Protein AF-A0A1I2E9S6-F1 (afdb_monomer_lite)

Radius of gyration: 13.88 Å; chains: 1; bounding box: 34×31×45 Å

Foldseek 3Di:
DDPPPPPPDDPPQQPWKKFFQAKDKWFADPVDPPDTPMDIDGGGAIKTFRDDDDDPDDQWGWIAHPVRDITIDRPVRIDTPDD

Secondary structure (DSSP, 8-state):
-------PPP-TT--EEEEESS-EEEES-TT-TTS--EEEE-TT-EEEESSSS--S--S-EEEE-TT--EEEE-GGGEEE---

Structure (mmCIF, N/CA/C/O backbone):
data_AF-A0A1I2E9S6-F1
#
_entry.id   AF-A0A1I2E9S6-F1
#
loop_
_atom_site.group_PDB
_atom_site.id
_atom_site.type_symbol
_atom_site.label_atom_id
_atom_site.label_alt_id
_atom_site.label_comp_id
_atom_site.label_asym_id
_atom_site.label_entity_id
_atom_site.label_seq_id
_atom_site.pdbx_PDB_ins_code
_atom_site.Cartn_x
_atom_site.Cartn_y
_atom_site.Cartn_z
_atom_site.occupancy
_atom_site.B_iso_or_equiv
_atom_site.auth_seq_id
_atom_site.auth_comp_id
_atom_site.auth_asym_id
_atom_site.auth_atom_id
_atom_site.pdbx_PDB_model_num
A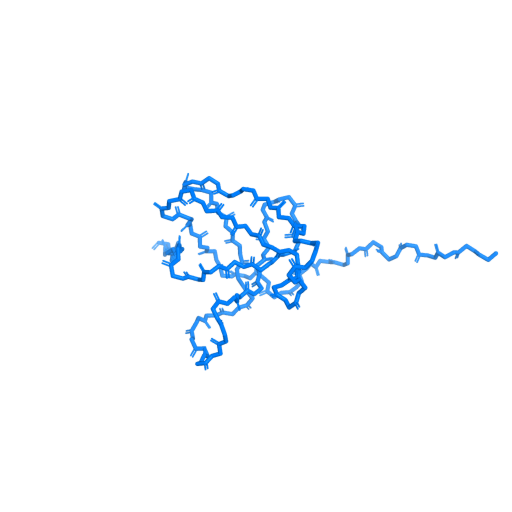TOM 1 N N . MET A 1 1 ? -2.163 15.398 -34.390 1.00 40.16 1 MET A N 1
ATOM 2 C CA . MET A 1 1 ? -2.718 14.150 -33.821 1.00 40.16 1 MET A CA 1
ATOM 3 C C . MET A 1 1 ? -2.822 14.332 -32.307 1.00 40.16 1 MET A C 1
ATOM 5 O O . MET A 1 1 ? -1.803 14.318 -31.630 1.00 40.16 1 MET A O 1
ATOM 9 N N . ARG A 1 2 ? -4.007 14.669 -31.777 1.00 40.06 2 ARG A N 1
ATOM 10 C CA . ARG A 1 2 ? -4.193 14.916 -30.336 1.00 40.06 2 ARG A CA 1
ATOM 11 C C . ARG A 1 2 ? -4.244 13.560 -29.631 1.00 40.06 2 ARG A C 1
ATOM 13 O O . ARG A 1 2 ? -5.219 12.833 -29.800 1.00 40.06 2 ARG A O 1
ATOM 20 N N . LYS A 1 3 ? -3.187 13.195 -28.898 1.00 43.12 3 LYS A N 1
ATOM 21 C CA . LYS A 1 3 ? -3.228 12.040 -27.994 1.00 43.12 3 LYS A CA 1
ATOM 22 C C . LYS A 1 3 ? -4.284 12.352 -26.936 1.00 43.12 3 LYS A C 1
ATOM 24 O O . LYS A 1 3 ? -4.113 13.284 -26.155 1.00 43.12 3 LYS A O 1
ATOM 29 N N . LYS A 1 4 ? -5.405 11.626 -26.978 1.00 39.25 4 LYS A N 1
ATOM 30 C CA . LYS A 1 4 ? -6.371 11.586 -25.881 1.00 39.25 4 LYS A CA 1
ATOM 31 C C . LYS A 1 4 ? -5.591 11.118 -24.659 1.00 39.25 4 LYS A C 1
ATOM 33 O O . LYS A 1 4 ? -5.142 9.978 -24.618 1.00 39.25 4 LYS A O 1
ATOM 38 N N . ILE A 1 5 ? -5.370 12.025 -23.719 1.00 48.03 5 ILE A N 1
ATOM 39 C CA . ILE A 1 5 ? -4.987 11.649 -22.368 1.00 48.03 5 ILE A CA 1
ATOM 40 C C . ILE A 1 5 ? -6.227 10.945 -21.836 1.00 48.03 5 ILE A C 1
ATOM 42 O O . ILE A 1 5 ? -7.270 11.576 -21.660 1.00 48.03 5 ILE A O 1
ATOM 46 N N . SER A 1 6 ? -6.148 9.622 -21.727 1.00 40.53 6 SER A N 1
ATOM 47 C CA . SER A 1 6 ? -7.142 8.833 -21.022 1.00 40.53 6 SER A CA 1
ATOM 48 C C . SER A 1 6 ? -7.226 9.412 -19.618 1.00 40.53 6 SER A C 1
ATOM 50 O O . SER A 1 6 ? -6.303 9.252 -18.823 1.00 40.53 6 SER A O 1
ATOM 52 N N . VAL A 1 7 ? -8.301 10.150 -19.346 1.00 46.78 7 VAL A N 1
ATOM 53 C CA . VAL A 1 7 ? -8.756 10.387 -17.981 1.00 46.78 7 VAL A CA 1
ATOM 54 C C . VAL A 1 7 ? -8.866 8.990 -17.391 1.00 46.78 7 VAL A C 1
ATOM 56 O O . VAL A 1 7 ? -9.634 8.180 -17.913 1.00 46.78 7 VAL A O 1
ATOM 59 N N . ALA A 1 8 ? -7.991 8.674 -16.434 1.00 47.03 8 ALA A N 1
ATOM 60 C CA . ALA A 1 8 ? -8.017 7.405 -15.731 1.00 47.03 8 ALA A CA 1
ATOM 61 C C . ALA A 1 8 ? -9.471 7.170 -15.313 1.00 47.03 8 ALA A C 1
ATOM 63 O O . ALA A 1 8 ? -10.064 8.015 -14.640 1.00 47.03 8 ALA A O 1
ATOM 64 N N . GLY A 1 9 ? 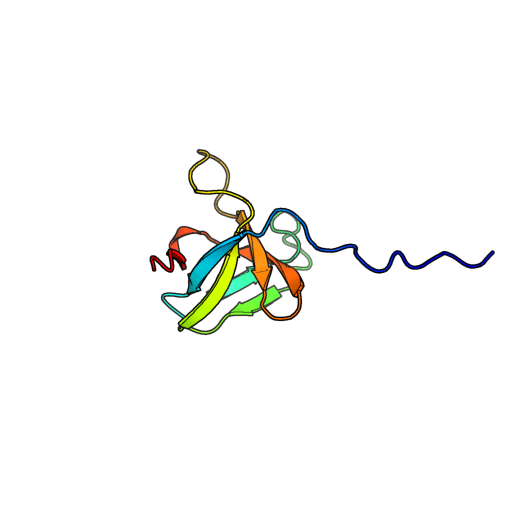-10.074 6.097 -15.831 1.00 42.56 9 GLY A N 1
ATOM 65 C CA . GLY A 1 9 ? -11.429 5.716 -15.456 1.00 42.56 9 GLY A CA 1
ATOM 66 C C . GLY A 1 9 ? -11.522 5.526 -13.940 1.00 42.56 9 GLY A C 1
ATOM 67 O O . GLY A 1 9 ? -10.488 5.534 -13.260 1.00 42.56 9 GLY A O 1
ATOM 68 N N . PRO A 1 10 ? -12.733 5.348 -13.383 1.00 48.69 10 PRO A N 1
ATOM 69 C CA . PRO A 1 10 ? -12.858 4.948 -11.989 1.00 48.69 10 PRO A CA 1
ATOM 70 C C . PRO A 1 10 ? -11.917 3.763 -11.775 1.00 48.69 10 PRO A C 1
ATOM 72 O O . PRO A 1 10 ? -11.917 2.815 -12.558 1.00 48.69 10 PRO A O 1
ATOM 75 N N . VAL A 1 11 ? -11.018 3.893 -10.802 1.00 59.81 11 VAL A N 1
ATOM 76 C CA . VAL A 1 11 ? -9.984 2.898 -10.524 1.00 59.81 11 VAL A CA 1
ATOM 77 C C . VAL A 1 11 ? -10.677 1.704 -9.860 1.00 59.81 11 VAL A C 1
ATOM 79 O O . VAL A 1 11 ? -10.663 1.545 -8.639 1.00 59.81 11 VAL A O 1
ATOM 82 N N . GLU A 1 12 ? -11.403 0.945 -10.676 1.00 68.06 12 GLU A N 1
ATOM 83 C CA . GLU A 1 12 ? -12.221 -0.194 -10.291 1.00 68.06 12 GLU A CA 1
ATOM 84 C C . GLU A 1 12 ? -11.332 -1.271 -9.663 1.00 68.06 12 GLU A C 1
ATOM 86 O O . GLU A 1 12 ? -10.230 -1.557 -10.132 1.00 68.06 12 GLU A O 1
ATOM 91 N N . GLY A 1 13 ? -11.800 -1.840 -8.553 1.00 77.44 13 GLY A N 1
ATOM 92 C CA . GLY A 1 13 ? -11.122 -2.923 -7.845 1.00 77.44 13 GLY A CA 1
ATOM 93 C C . GLY A 1 13 ? -10.500 -2.536 -6.504 1.00 77.44 13 GLY A C 1
ATOM 94 O O . GLY A 1 13 ? -10.376 -3.406 -5.665 1.00 77.44 13 GLY A O 1
ATOM 95 N N . PHE A 1 14 ? -10.179 -1.270 -6.214 1.00 86.62 14 PHE A N 1
ATOM 96 C CA . PHE A 1 14 ? -9.597 -0.889 -4.910 1.00 86.62 14 PHE A CA 1
ATOM 97 C C . PHE A 1 14 ? -10.664 -0.668 -3.834 1.00 86.62 14 PHE A C 1
ATOM 99 O O . PHE A 1 14 ? -10.944 0.468 -3.437 1.00 86.62 14 PHE A O 1
ATOM 106 N N . THR A 1 15 ? -11.285 -1.757 -3.389 1.00 86.31 15 THR A N 1
ATOM 107 C CA . THR A 1 15 ? -12.444 -1.729 -2.486 1.00 86.31 15 THR A CA 1
ATOM 108 C C . THR A 1 15 ? -12.121 -2.117 -1.049 1.00 86.31 15 THR A C 1
ATOM 110 O O . THR A 1 15 ? -12.979 -1.931 -0.195 1.00 86.31 15 THR A O 1
ATOM 113 N N . PHE A 1 16 ? -10.920 -2.628 -0.760 1.00 88.81 16 PHE A N 1
ATOM 114 C CA . PHE A 1 16 ? -10.554 -3.102 0.577 1.00 88.81 16 PHE A CA 1
ATOM 115 C C . PHE A 1 16 ? -9.768 -2.029 1.353 1.00 88.81 16 PHE A C 1
ATOM 117 O O . PHE A 1 16 ? -8.592 -1.812 1.044 1.00 88.81 16 PHE A O 1
ATOM 124 N N . PRO A 1 17 ? -10.388 -1.311 2.313 1.00 92.00 17 PRO A N 1
ATOM 125 C CA . PRO A 1 17 ? -9.720 -0.242 3.040 1.00 92.00 17 PRO A CA 1
A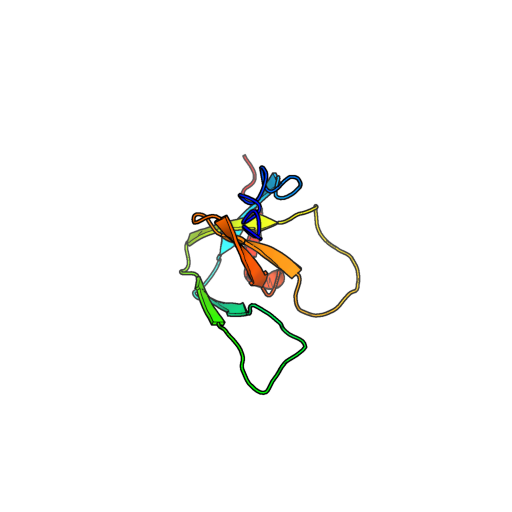TOM 126 C C . PRO A 1 17 ? -8.795 -0.798 4.127 1.00 92.00 17 PRO A C 1
ATOM 128 O O . PRO A 1 17 ? -9.204 -1.586 4.980 1.00 92.00 17 PRO A O 1
ATOM 131 N N . CYS A 1 18 ? -7.559 -0.310 4.148 1.00 92.94 18 CYS A N 1
ATOM 132 C CA . CYS A 1 18 ? -6.579 -0.621 5.180 1.00 92.94 18 CYS A CA 1
ATOM 133 C C . CYS A 1 18 ? -5.978 0.656 5.757 1.00 92.94 18 CYS A C 1
ATOM 135 O O . CYS A 1 18 ? -5.823 1.658 5.059 1.00 92.94 18 CYS A O 1
ATOM 137 N N . ARG A 1 19 ? -5.582 0.601 7.025 1.00 95.88 19 ARG A N 1
ATOM 138 C CA . ARG A 1 19 ? -4.909 1.692 7.728 1.00 95.88 19 ARG A CA 1
ATOM 139 C C . ARG A 1 19 ? -3.440 1.359 7.950 1.00 95.88 19 ARG A C 1
ATOM 141 O O . ARG A 1 19 ? -3.128 0.254 8.387 1.00 95.88 19 ARG A O 1
ATOM 148 N N . ALA A 1 20 ? -2.556 2.320 7.696 1.00 95.69 20 ALA A N 1
ATOM 149 C CA . ALA A 1 20 ? -1.139 2.196 8.024 1.00 95.69 20 ALA A CA 1
ATOM 150 C C . ALA A 1 20 ? -0.943 2.134 9.547 1.00 95.69 20 ALA A C 1
ATOM 152 O O . ALA A 1 20 ? -1.420 3.012 10.273 1.00 95.69 20 ALA A O 1
ATOM 153 N N . VAL A 1 21 ? -0.237 1.115 10.042 1.00 95.69 21 VAL A N 1
ATOM 154 C CA . VAL A 1 21 ? 0.043 0.962 11.485 1.00 95.69 21 VAL A CA 1
ATOM 155 C C . VAL A 1 21 ? 1.239 1.787 11.960 1.00 95.69 21 VAL A C 1
ATOM 157 O O . VAL A 1 21 ? 1.369 2.039 13.155 1.00 95.69 21 VAL A O 1
ATOM 160 N N . GLN A 1 22 ? 2.077 2.236 11.027 1.00 95.44 22 GLN A N 1
ATOM 161 C CA . GLN A 1 22 ? 3.268 3.054 11.245 1.00 95.44 22 GLN A CA 1
ATOM 162 C C . GLN A 1 22 ? 3.556 3.896 9.995 1.00 95.44 22 GLN A C 1
ATOM 164 O O . GLN A 1 22 ? 3.000 3.618 8.930 1.00 95.44 22 GLN A O 1
ATOM 169 N N . ASP A 1 23 ? 4.433 4.895 10.112 1.00 96.81 23 ASP A N 1
ATOM 170 C CA . ASP A 1 23 ? 4.962 5.602 8.944 1.00 96.81 23 ASP A CA 1
ATOM 171 C C . ASP A 1 23 ? 5.670 4.599 8.020 1.00 96.81 23 ASP A C 1
ATOM 173 O O . ASP A 1 23 ? 6.512 3.812 8.457 1.00 96.81 23 ASP A O 1
ATOM 177 N N . THR A 1 24 ? 5.318 4.614 6.739 1.00 93.62 24 THR A N 1
ATOM 178 C CA . THR A 1 24 ? 5.881 3.709 5.737 1.00 93.62 24 THR A CA 1
ATOM 179 C C . THR A 1 24 ? 6.019 4.386 4.379 1.00 93.62 24 THR A C 1
ATOM 181 O O . THR A 1 24 ? 5.506 5.479 4.156 1.00 93.62 24 THR A O 1
ATOM 184 N N . THR A 1 25 ? 6.734 3.758 3.454 1.00 92.94 25 THR A N 1
ATOM 185 C CA . THR A 1 25 ? 6.910 4.234 2.090 1.00 92.94 25 THR A CA 1
ATOM 186 C C . THR A 1 25 ? 6.174 3.355 1.089 1.00 92.94 25 THR A C 1
ATOM 188 O O . THR A 1 25 ? 6.054 2.139 1.240 1.00 92.94 25 THR A O 1
ATOM 191 N N . TRP A 1 26 ? 5.690 3.988 0.028 1.00 92.81 26 TRP A N 1
ATOM 192 C CA . TRP A 1 26 ? 5.258 3.300 -1.180 1.00 92.81 26 TRP A CA 1
ATOM 193 C C . TRP A 1 26 ? 6.295 3.475 -2.283 1.00 92.81 26 TRP A C 1
ATOM 195 O O . TRP A 1 26 ? 7.096 4.413 -2.256 1.00 92.81 26 TRP A O 1
ATOM 205 N N . VAL A 1 27 ? 6.251 2.590 -3.275 1.00 90.69 27 VAL A N 1
ATOM 206 C CA . VAL A 1 27 ? 7.085 2.656 -4.482 1.00 90.69 27 VAL A CA 1
ATOM 207 C C . VAL A 1 27 ? 6.212 2.559 -5.734 1.00 90.69 27 VAL A C 1
ATOM 209 O O . VAL A 1 27 ? 5.199 1.866 -5.728 1.00 90.69 27 VAL A O 1
ATOM 212 N N . ALA A 1 28 ? 6.553 3.272 -6.807 1.00 87.94 28 ALA A N 1
ATOM 213 C CA . ALA A 1 28 ? 5.816 3.190 -8.072 1.00 87.94 28 ALA A CA 1
ATOM 214 C C . ALA A 1 28 ? 6.105 1.881 -8.820 1.00 87.94 28 ALA A C 1
ATOM 216 O O . ALA A 1 28 ? 5.210 1.314 -9.440 1.00 87.94 28 ALA A O 1
ATOM 217 N N . ASP A 1 29 ? 7.351 1.408 -8.744 1.00 83.56 29 ASP A N 1
ATOM 218 C CA . ASP A 1 29 ? 7.817 0.185 -9.389 1.00 83.56 29 ASP A CA 1
ATOM 219 C C . ASP A 1 29 ? 8.846 -0.523 -8.486 1.00 83.56 29 ASP A C 1
ATOM 221 O O . ASP A 1 29 ? 9.993 -0.075 -8.391 1.00 83.56 29 ASP A O 1
ATOM 225 N N . PRO A 1 30 ? 8.467 -1.615 -7.801 1.00 79.38 30 PRO A N 1
ATOM 226 C CA . PRO A 1 30 ? 9.382 -2.355 -6.938 1.00 79.38 30 PRO A CA 1
ATOM 227 C C . PRO A 1 30 ? 10.458 -3.136 -7.711 1.00 79.38 30 PRO A C 1
ATOM 229 O O . PRO A 1 30 ? 11.430 -3.575 -7.097 1.00 79.38 30 PRO A O 1
ATOM 232 N N . ALA A 1 31 ? 10.310 -3.331 -9.027 1.00 80.69 31 ALA A N 1
ATOM 233 C CA . ALA A 1 31 ? 11.275 -4.053 -9.857 1.00 80.69 31 ALA A CA 1
ATOM 234 C C . ALA A 1 31 ? 12.391 -3.150 -10.410 1.00 80.69 31 ALA A C 1
ATOM 236 O O . ALA A 1 31 ? 13.371 -3.662 -10.954 1.00 80.69 31 ALA A O 1
ATOM 237 N N . ASN A 1 32 ? 12.279 -1.825 -10.254 1.00 76.06 32 ASN A N 1
ATOM 238 C CA . ASN A 1 32 ? 13.286 -0.869 -10.703 1.00 76.06 32 ASN A CA 1
ATOM 239 C C . ASN A 1 32 ? 14.064 -0.253 -9.520 1.00 76.06 32 ASN A C 1
A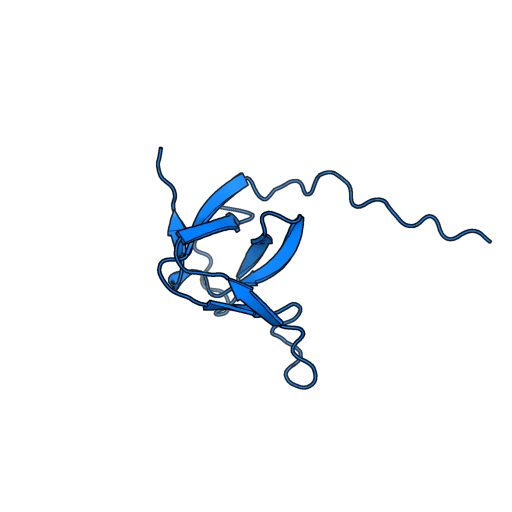TOM 241 O O . ASN A 1 32 ? 13.673 0.789 -8.989 1.00 76.06 32 ASN A O 1
ATOM 245 N N . PRO A 1 33 ? 15.213 -0.832 -9.127 1.00 66.94 33 PRO A N 1
ATOM 246 C CA . PRO A 1 33 ? 16.001 -0.336 -7.998 1.00 66.94 33 PRO A CA 1
ATOM 247 C C . PRO A 1 33 ? 16.775 0.957 -8.298 1.00 66.94 33 PRO A C 1
ATOM 249 O O . PRO A 1 33 ? 17.339 1.554 -7.386 1.00 66.94 33 PRO A O 1
ATOM 252 N N . THR A 1 34 ? 16.845 1.390 -9.562 1.00 71.50 34 THR A N 1
ATOM 253 C CA . THR A 1 34 ? 17.718 2.503 -9.978 1.00 71.50 34 THR A CA 1
ATOM 254 C C . THR A 1 34 ? 17.050 3.874 -9.918 1.00 71.50 34 THR A C 1
ATOM 256 O O . THR A 1 34 ? 17.740 4.882 -9.789 1.00 71.50 34 THR A O 1
ATOM 259 N N . MET A 1 35 ? 15.717 3.926 -9.972 1.00 60.84 35 MET A N 1
ATOM 260 C CA . MET A 1 35 ? 14.935 5.155 -9.813 1.00 60.84 35 MET A CA 1
ATOM 261 C C . MET A 1 35 ? 13.639 4.853 -9.060 1.00 60.84 35 MET A C 1
ATOM 263 O O . MET A 1 35 ? 12.563 4.830 -9.664 1.00 60.84 35 MET A O 1
ATOM 267 N N . PRO A 1 36 ? 13.713 4.597 -7.744 1.00 66.69 36 PRO A N 1
ATOM 268 C CA . PRO A 1 36 ? 12.519 4.329 -6.973 1.00 66.69 36 PRO A CA 1
ATOM 269 C C . PRO A 1 36 ? 11.758 5.648 -6.826 1.00 66.69 36 PRO A C 1
ATOM 271 O O . PRO A 1 36 ? 12.100 6.508 -6.016 1.00 66.69 36 PRO A O 1
ATOM 274 N N . GLN A 1 37 ? 10.729 5.842 -7.647 1.00 85.56 37 GLN A N 1
ATOM 275 C CA . GLN A 1 37 ? 9.753 6.886 -7.384 1.00 85.56 37 GLN A CA 1
ATOM 276 C C . GLN A 1 37 ? 8.966 6.438 -6.154 1.00 85.56 37 GLN A C 1
ATOM 278 O O . GLN A 1 37 ? 8.200 5.476 -6.215 1.00 85.56 37 GLN A O 1
ATOM 283 N N . THR A 1 38 ? 9.233 7.086 -5.025 1.00 90.12 38 THR A N 1
ATOM 284 C CA . THR A 1 38 ? 8.654 6.739 -3.729 1.00 90.12 38 THR A CA 1
ATOM 285 C C . THR A 1 38 ? 7.865 7.899 -3.153 1.00 90.12 38 THR A C 1
ATOM 287 O O . THR A 1 38 ? 7.986 9.050 -3.580 1.00 90.12 38 THR A O 1
ATOM 290 N N . GLY A 1 39 ? 7.065 7.595 -2.143 1.00 93.25 39 GLY A N 1
ATOM 291 C CA . GLY A 1 39 ? 6.462 8.602 -1.292 1.00 93.25 39 GLY A CA 1
ATOM 292 C C . GLY A 1 39 ? 6.150 8.033 0.080 1.00 93.25 39 GLY A C 1
ATOM 293 O O . GLY A 1 39 ? 6.288 6.835 0.322 1.00 93.25 39 GLY A O 1
ATOM 294 N N . LEU A 1 40 ? 5.761 8.921 0.985 1.00 95.44 40 LEU A N 1
ATOM 295 C CA . LEU A 1 40 ? 5.469 8.586 2.370 1.00 95.44 40 LEU A CA 1
ATOM 296 C C . LEU A 1 40 ? 3.968 8.351 2.557 1.00 95.44 40 LEU A C 1
ATOM 298 O O . LEU A 1 40 ? 3.156 9.076 1.985 1.00 95.44 40 LEU A O 1
ATOM 302 N N . ILE A 1 41 ? 3.634 7.364 3.380 1.00 96.56 41 ILE A N 1
ATOM 303 C CA . ILE A 1 41 ? 2.315 7.133 3.965 1.00 96.56 41 ILE A CA 1
ATOM 304 C C . ILE A 1 41 ? 2.486 7.274 5.470 1.00 96.56 41 ILE A C 1
ATOM 306 O O . ILE A 1 41 ? 3.322 6.596 6.073 1.00 96.56 41 ILE A O 1
ATOM 310 N N . ARG A 1 42 ? 1.724 8.173 6.080 1.00 97.56 42 ARG A N 1
ATOM 311 C CA . ARG A 1 42 ? 1.778 8.395 7.526 1.00 97.56 42 ARG A CA 1
ATOM 312 C C . ARG A 1 42 ? 0.986 7.333 8.271 1.00 97.56 42 ARG A C 1
ATOM 314 O O . ARG A 1 42 ? -0.026 6.830 7.782 1.00 97.56 42 ARG A O 1
ATOM 321 N N . GLN A 1 43 ? 1.409 7.041 9.495 1.00 97.06 43 GLN A N 1
ATOM 322 C CA . GLN A 1 43 ? 0.629 6.236 10.423 1.00 97.06 43 GLN A CA 1
ATOM 323 C C . GLN A 1 43 ? -0.811 6.765 10.508 1.00 97.06 43 GLN A C 1
ATOM 325 O O . GLN A 1 43 ? -1.048 7.962 10.670 1.00 97.06 43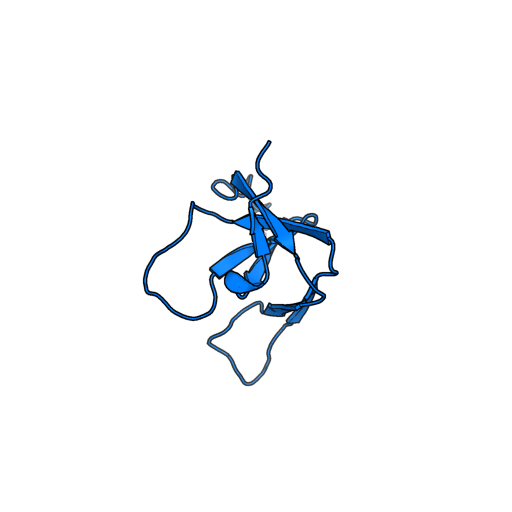 GLN A O 1
ATOM 330 N N . GLY A 1 44 ? -1.783 5.861 10.416 1.00 95.94 44 GLY A N 1
ATOM 331 C CA . GLY A 1 44 ? -3.202 6.202 10.456 1.00 95.94 44 GLY A CA 1
ATOM 332 C C . GLY A 1 44 ? -3.816 6.569 9.103 1.00 95.94 44 GLY A C 1
ATOM 333 O O . GLY A 1 44 ? -5.045 6.558 8.992 1.00 95.94 44 GLY A O 1
ATOM 334 N N . GLU A 1 45 ? -3.013 6.826 8.066 1.00 96.56 45 GLU A N 1
ATOM 335 C CA . GLU A 1 45 ? -3.542 7.053 6.722 1.00 96.56 45 GLU A CA 1
ATOM 336 C C . GLU A 1 45 ? -4.213 5.796 6.170 1.00 96.56 45 GLU A C 1
ATOM 338 O O . GLU A 1 45 ? -3.831 4.659 6.464 1.00 96.56 45 GLU A O 1
ATOM 343 N N . THR A 1 46 ? -5.262 6.024 5.381 1.00 95.81 46 THR A N 1
ATOM 344 C CA . THR A 1 46 ? -6.050 4.964 4.753 1.00 95.81 46 THR A CA 1
ATOM 345 C C . THR A 1 46 ? -5.630 4.793 3.303 1.00 95.81 46 THR A C 1
ATOM 347 O O . THR A 1 46 ? -5.557 5.763 2.544 1.00 95.81 46 THR A O 1
ATOM 350 N N . ILE A 1 47 ? -5.398 3.544 2.923 1.00 94.00 47 ILE A N 1
ATOM 351 C CA . ILE A 1 47 ? -5.187 3.110 1.547 1.00 94.00 47 ILE A CA 1
ATOM 352 C C . ILE A 1 47 ? -6.255 2.088 1.177 1.00 94.00 47 ILE A C 1
ATOM 354 O O . ILE A 1 47 ? -6.917 1.518 2.043 1.00 94.00 47 ILE A O 1
ATOM 358 N N . TRP A 1 48 ? -6.397 1.826 -0.115 1.00 93.19 48 TRP A N 1
ATOM 359 C CA . TRP A 1 48 ? -7.284 0.786 -0.611 1.00 93.19 48 TRP A CA 1
ATOM 360 C C . TRP A 1 48 ? -6.475 -0.246 -1.377 1.00 93.19 48 TRP A C 1
ATOM 362 O O . TRP A 1 48 ? -5.643 0.119 -2.204 1.00 93.19 48 TRP A O 1
ATOM 372 N N . LEU A 1 49 ? -6.726 -1.521 -1.108 1.00 89.31 49 LEU A N 1
ATOM 373 C CA . LEU A 1 49 ? -6.135 -2.658 -1.811 1.00 89.31 49 LEU A CA 1
ATOM 374 C C . LEU A 1 49 ? -7.154 -3.262 -2.785 1.00 89.31 49 LEU A C 1
ATOM 376 O O . LEU A 1 49 ? -8.364 -3.104 -2.603 1.00 89.31 49 LEU A O 1
ATOM 380 N N . GLN A 1 50 ? -6.656 -3.929 -3.833 1.00 80.44 50 GLN A N 1
ATOM 381 C CA . GLN A 1 50 ? -7.492 -4.447 -4.923 1.00 80.44 50 GLN A CA 1
ATOM 382 C C . GLN A 1 50 ? -8.313 -5.708 -4.555 1.00 80.44 50 GLN A C 1
ATOM 384 O O . GLN A 1 50 ? -9.369 -5.949 -5.125 1.00 80.44 50 GLN A O 1
ATOM 389 N N . THR A 1 51 ? -7.858 -6.524 -3.602 1.00 7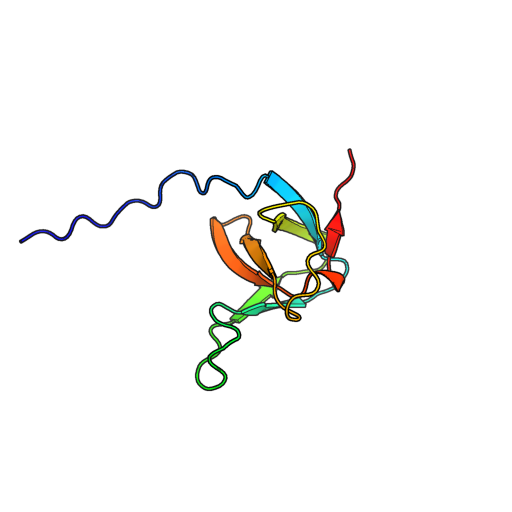1.62 51 THR A N 1
ATOM 390 C CA . THR A 1 51 ? -8.539 -7.755 -3.144 1.00 71.62 51 THR A CA 1
ATOM 391 C C . THR A 1 51 ? -8.104 -8.112 -1.719 1.00 71.62 51 THR A C 1
ATOM 393 O O . THR A 1 51 ? -7.022 -7.693 -1.294 1.00 71.62 51 THR A O 1
ATOM 396 N N . GLU A 1 52 ? -8.918 -8.900 -0.996 1.00 58.72 52 GLU A N 1
ATOM 397 C CA . GLU A 1 52 ? -8.528 -9.497 0.295 1.00 58.72 52 GLU A CA 1
ATOM 398 C C . GLU A 1 52 ? -7.221 -10.309 0.159 1.00 58.72 52 GLU A C 1
ATOM 400 O O . GLU A 1 52 ? -6.982 -10.936 -0.880 1.00 58.72 52 GLU A O 1
ATOM 405 N N . PRO A 1 53 ? -6.340 -10.276 1.174 1.00 60.19 53 PRO A N 1
ATOM 406 C CA . PRO A 1 53 ? -5.020 -10.894 1.121 1.00 60.19 53 PRO A CA 1
ATOM 407 C C . PRO A 1 53 ? -5.204 -12.415 1.290 1.00 60.19 53 PRO A C 1
ATOM 409 O O . PRO A 1 53 ? -6.102 -12.868 1.981 1.00 60.19 53 PRO A O 1
ATOM 412 N N . PHE A 1 54 ? -4.464 -13.312 0.657 1.00 53.69 54 PHE A N 1
ATOM 413 C CA . PHE A 1 54 ? -3.027 -13.480 0.761 1.00 53.69 54 PHE A CA 1
ATOM 414 C C . PHE A 1 54 ? -2.614 -14.448 -0.355 1.00 53.69 54 PHE A C 1
ATOM 416 O O . PHE A 1 54 ? -2.784 -15.660 -0.240 1.00 53.69 54 PHE A O 1
ATOM 423 N N . GLY A 1 55 ? -2.076 -13.924 -1.451 1.00 41.53 55 GLY A N 1
ATOM 424 C CA . GLY A 1 55 ? -1.289 -14.734 -2.375 1.00 41.53 55 GLY A CA 1
ATOM 425 C C . GLY A 1 55 ? 0.144 -14.764 -1.866 1.00 41.53 55 GLY A C 1
ATOM 426 O O . GLY A 1 55 ? 0.680 -13.720 -1.511 1.00 41.53 55 GLY A O 1
ATOM 427 N N . SER A 1 56 ? 0.767 -15.937 -1.840 1.00 46.19 56 SER A N 1
ATOM 428 C CA . SER A 1 56 ? 2.175 -16.193 -1.502 1.00 46.19 56 SER A CA 1
ATOM 429 C C . SER A 1 56 ? 3.169 -15.583 -2.517 1.00 46.19 56 SER A C 1
ATOM 431 O O . SER A 1 56 ? 4.093 -16.253 -2.975 1.00 46.19 56 SER A O 1
ATOM 433 N N . GLY A 1 57 ? 2.924 -14.340 -2.937 1.00 53.06 57 GLY A N 1
ATOM 434 C CA . GLY A 1 57 ? 3.708 -13.546 -3.879 1.00 53.06 57 GLY A CA 1
ATOM 435 C C . GLY A 1 57 ? 4.483 -12.424 -3.176 1.00 53.06 57 GLY A C 1
ATOM 436 O O . GLY A 1 57 ? 4.365 -12.274 -1.963 1.00 53.06 57 GLY A O 1
ATOM 437 N N . PRO A 1 58 ? 5.319 -11.670 -3.911 1.00 58.28 58 PRO A N 1
ATOM 438 C CA . PRO A 1 58 ? 6.420 -10.866 -3.371 1.00 58.28 58 PRO A CA 1
ATOM 439 C C . PRO A 1 58 ? 5.962 -9.803 -2.363 1.00 58.28 58 PRO A C 1
ATOM 441 O O . PRO A 1 58 ? 4.795 -9.440 -2.319 1.00 58.28 58 PRO A O 1
ATOM 444 N N . ALA A 1 59 ? 6.910 -9.262 -1.587 1.00 75.12 59 ALA A N 1
ATOM 445 C CA . ALA A 1 59 ? 6.716 -8.308 -0.482 1.00 75.12 59 ALA A CA 1
ATOM 446 C C . ALA A 1 59 ? 5.875 -7.041 -0.780 1.00 75.12 59 ALA A C 1
ATOM 448 O O . ALA A 1 59 ? 5.652 -6.250 0.133 1.00 75.12 59 ALA A O 1
ATOM 449 N N . TRP A 1 60 ? 5.434 -6.838 -2.022 1.00 85.44 60 TRP A N 1
ATOM 450 C CA . TRP A 1 60 ? 4.771 -5.650 -2.534 1.00 85.44 60 TRP A CA 1
ATOM 451 C C . TRP A 1 60 ? 3.380 -5.978 -3.082 1.00 85.44 60 TRP A C 1
ATOM 453 O O . TRP A 1 60 ? 3.220 -6.892 -3.888 1.00 85.44 60 TRP A O 1
ATOM 463 N N . GLN A 1 61 ? 2.387 -5.180 -2.703 1.00 87.50 61 GLN A N 1
ATOM 464 C CA . GLN A 1 61 ? 1.010 -5.273 -3.176 1.00 87.50 61 GLN A CA 1
ATOM 465 C C . GLN A 1 61 ? 0.572 -3.943 -3.785 1.00 87.50 61 GLN A C 1
ATOM 467 O O . GLN A 1 61 ? 0.917 -2.880 -3.268 1.00 87.50 61 GLN A O 1
ATOM 472 N N . LEU A 1 62 ? -0.194 -4.002 -4.877 1.00 88.94 62 LEU A N 1
ATOM 473 C CA . LEU A 1 62 ? -0.753 -2.810 -5.504 1.00 88.94 62 LEU A CA 1
ATOM 474 C C . LEU A 1 62 ? -1.833 -2.193 -4.603 1.00 88.94 62 LEU A C 1
ATOM 476 O O . LEU A 1 62 ? -2.739 -2.877 -4.120 1.00 88.94 62 LEU A O 1
ATOM 480 N N . ALA A 1 63 ? -1.734 -0.887 -4.410 1.00 91.00 63 ALA A N 1
ATOM 481 C CA . ALA A 1 63 ? -2.590 -0.082 -3.564 1.00 91.00 63 ALA A CA 1
ATOM 482 C C . ALA A 1 63 ? -2.954 1.234 -4.251 1.00 91.00 63 ALA A C 1
ATOM 484 O O . ALA A 1 63 ? -2.247 1.728 -5.133 1.00 91.00 63 ALA A O 1
ATOM 485 N N . ARG A 1 64 ? -4.051 1.825 -3.785 1.00 93.25 64 ARG A N 1
ATOM 486 C CA . ARG A 1 64 ? -4.493 3.165 -4.148 1.00 93.25 64 ARG A CA 1
ATOM 487 C C . ARG A 1 64 ? -4.468 4.065 -2.920 1.00 93.25 64 ARG A C 1
ATOM 489 O O . ARG A 1 64 ? -5.063 3.737 -1.893 1.00 93.25 64 ARG A O 1
ATOM 496 N N . LEU A 1 65 ? -3.836 5.226 -3.048 1.00 93.75 65 LEU A N 1
ATOM 497 C CA . LEU A 1 65 ? -3.851 6.278 -2.031 1.00 93.75 65 LEU A CA 1
ATOM 498 C C . LEU A 1 65 ? -5.136 7.121 -2.106 1.00 93.75 65 LEU A C 1
ATOM 500 O O . LEU A 1 65 ? -5.878 7.095 -3.095 1.00 93.75 65 LEU A O 1
ATOM 504 N N . ALA A 1 66 ? -5.384 7.934 -1.076 1.00 91.44 66 ALA A N 1
ATOM 505 C CA . ALA A 1 66 ? -6.536 8.840 -1.021 1.00 91.44 66 ALA A CA 1
ATOM 506 C C . ALA A 1 66 ? -6.586 9.826 -2.204 1.00 91.44 66 ALA A C 1
ATOM 508 O O . ALA A 1 66 ? -7.658 10.097 -2.739 1.00 91.44 66 ALA A O 1
ATOM 509 N N . ASN A 1 67 ? -5.423 10.287 -2.674 1.00 90.00 67 ASN A N 1
ATOM 510 C CA . ASN A 1 67 ? -5.279 11.160 -3.845 1.00 90.00 67 ASN A CA 1
ATOM 511 C C . ASN A 1 67 ? -5.364 10.417 -5.199 1.00 90.00 67 ASN A C 1
ATOM 513 O O . ASN A 1 67 ? -4.985 10.979 -6.220 1.00 90.00 67 ASN A O 1
ATOM 517 N N . GLN A 1 68 ? -5.822 9.159 -5.205 1.00 89.62 68 GLN A N 1
ATOM 518 C CA . GLN A 1 68 ? -5.939 8.277 -6.377 1.00 89.62 68 GLN A CA 1
ATOM 519 C C . GLN A 1 68 ? -4.612 7.823 -7.008 1.00 89.62 68 GLN A C 1
ATOM 521 O O . GLN A 1 68 ? -4.629 7.166 -8.046 1.00 89.62 68 GLN A O 1
ATOM 526 N N . THR A 1 69 ? -3.469 8.093 -6.371 1.00 91.00 69 THR A N 1
ATOM 527 C CA . THR A 1 69 ? -2.178 7.550 -6.819 1.00 91.00 69 THR A CA 1
ATOM 528 C C . THR A 1 69 ? -2.179 6.030 -6.682 1.00 91.00 69 THR A C 1
ATOM 530 O O . THR A 1 69 ? -2.540 5.508 -5.625 1.00 91.00 69 THR A O 1
ATOM 533 N N . LEU A 1 70 ? -1.763 5.336 -7.743 1.00 90.75 70 LEU A N 1
ATOM 534 C CA . LEU A 1 70 ? -1.489 3.902 -7.729 1.00 90.75 70 LEU A CA 1
ATOM 535 C C . LEU A 1 70 ? -0.030 3.663 -7.365 1.00 90.75 70 LEU A C 1
ATOM 537 O O . LEU A 1 70 ? 0.867 4.271 -7.948 1.00 90.75 70 LEU A O 1
ATOM 541 N N . CYS A 1 71 ? 0.200 2.781 -6.404 1.00 91.06 71 CYS A N 1
ATOM 542 C CA . CYS A 1 71 ? 1.527 2.491 -5.885 1.00 91.06 71 CYS A CA 1
ATOM 543 C C . CYS A 1 71 ? 1.609 1.066 -5.346 1.00 91.06 71 CYS A C 1
ATOM 545 O O . CYS A 1 71 ? 0.594 0.412 -5.127 1.00 91.06 71 CYS A O 1
ATOM 547 N N . PHE A 1 72 ? 2.817 0.609 -5.060 1.00 90.81 72 PHE A N 1
ATOM 548 C CA . PHE A 1 72 ? 3.068 -0.642 -4.370 1.00 90.81 72 PHE A CA 1
ATOM 549 C C . PHE A 1 72 ? 3.463 -0.381 -2.920 1.00 90.81 72 PHE A C 1
ATOM 551 O O . PHE A 1 72 ? 4.278 0.497 -2.632 1.00 90.81 72 PHE A O 1
ATOM 558 N N . VAL A 1 73 ? 2.891 -1.160 -2.008 1.00 91.12 73 VAL A N 1
ATOM 559 C CA . VAL A 1 73 ? 3.120 -1.074 -0.559 1.00 91.12 73 VAL A CA 1
ATOM 560 C C . VAL A 1 73 ? 3.453 -2.443 0.013 1.00 91.12 73 VAL A C 1
ATOM 562 O O . VAL A 1 73 ? 3.130 -3.459 -0.603 1.00 91.12 73 VAL A O 1
ATOM 565 N N . GLN A 1 74 ? 4.056 -2.493 1.200 1.00 90.44 74 GLN A N 1
ATOM 566 C CA . GLN A 1 74 ? 4.250 -3.762 1.897 1.00 90.44 74 GLN A CA 1
ATOM 567 C C . GLN A 1 74 ? 3.030 -4.060 2.781 1.00 90.44 74 GLN A C 1
ATOM 569 O O . GLN A 1 74 ? 2.791 -3.341 3.752 1.00 90.44 74 GLN A O 1
ATOM 574 N N . PRO A 1 75 ? 2.242 -5.109 2.494 1.00 86.81 75 PRO A N 1
ATOM 575 C CA . PRO A 1 75 ? 0.925 -5.284 3.108 1.00 86.81 75 PRO A CA 1
ATOM 576 C C . PRO A 1 75 ? 0.964 -5.498 4.627 1.00 86.81 75 PRO A C 1
ATOM 578 O O . PRO A 1 75 ? 0.043 -5.082 5.319 1.00 86.81 75 PRO A O 1
ATOM 581 N N . HIS A 1 76 ? 2.046 -6.064 5.172 1.00 88.12 76 HIS A N 1
ATOM 582 C CA . HIS A 1 76 ? 2.205 -6.301 6.616 1.00 88.12 76 HIS A CA 1
ATOM 583 C C . HIS A 1 76 ? 2.298 -5.015 7.462 1.00 88.12 76 HIS A C 1
ATOM 585 O O . HIS A 1 76 ? 2.255 -5.083 8.687 1.00 88.12 76 HIS A O 1
ATOM 591 N N . GLN A 1 77 ? 2.438 -3.847 6.830 1.00 92.12 77 GLN A N 1
ATOM 592 C CA . GLN A 1 77 ? 2.459 -2.537 7.494 1.00 92.12 77 GLN A CA 1
ATOM 593 C C . GLN A 1 77 ? 1.060 -1.914 7.607 1.00 92.12 77 GLN A C 1
ATOM 595 O O . GLN A 1 77 ? 0.913 -0.778 8.066 1.00 92.12 77 GLN A O 1
ATOM 600 N N . PHE A 1 78 ? 0.032 -2.647 7.179 1.00 92.62 78 PHE A N 1
ATOM 601 C CA . PHE A 1 78 ? -1.342 -2.188 7.133 1.00 92.62 78 PHE A CA 1
ATOM 602 C C . PHE A 1 78 ? -2.265 -3.194 7.811 1.00 92.62 78 PHE A C 1
ATOM 604 O O . PHE A 1 78 ? -2.058 -4.403 7.740 1.00 92.62 78 PHE A O 1
ATOM 611 N N . VAL A 1 79 ? -3.314 -2.680 8.447 1.00 92.94 79 VAL A N 1
ATOM 612 C CA . VAL A 1 79 ? -4.384 -3.489 9.038 1.00 92.94 79 VAL A CA 1
ATOM 613 C C . VAL A 1 79 ? -5.713 -3.180 8.355 1.00 92.94 79 VAL A C 1
ATOM 615 O O . VAL A 1 79 ? -5.952 -2.014 8.020 1.00 92.94 79 VAL A O 1
ATOM 618 N N . PRO A 1 80 ? -6.584 -4.181 8.144 1.00 91.88 80 PRO A N 1
ATOM 619 C CA . PRO A 1 80 ? -7.926 -3.948 7.627 1.00 91.88 80 PRO A CA 1
ATOM 620 C C . PRO A 1 80 ? -8.692 -2.953 8.498 1.00 91.88 80 PRO A C 1
ATOM 622 O O . PRO A 1 80 ? -8.649 -3.028 9.728 1.00 91.88 80 PRO A O 1
ATOM 625 N N . ILE A 1 81 ? -9.422 -2.040 7.863 1.00 90.25 81 ILE A N 1
ATOM 626 C CA . ILE A 1 81 ? -10.422 -1.229 8.555 1.00 90.25 81 ILE A CA 1
ATOM 627 C C . ILE A 1 81 ? -11.704 -2.057 8.561 1.00 90.25 81 ILE A C 1
ATOM 629 O O . ILE A 1 81 ? -12.490 -2.013 7.616 1.00 90.25 81 ILE A O 1
ATOM 633 N N . VAL A 1 82 ? -11.863 -2.878 9.598 1.00 76.75 82 VAL A N 1
ATOM 634 C CA . VAL A 1 82 ? -13.113 -3.607 9.832 1.00 76.75 82 VAL A CA 1
ATOM 635 C C . VAL A 1 82 ? -14.170 -2.586 10.283 1.00 76.75 82 VAL A C 1
ATOM 637 O O . VAL A 1 82 ? -13.830 -1.729 11.106 1.00 76.75 82 VAL A O 1
ATOM 640 N N . PRO A 1 83 ? -15.394 -2.608 9.726 1.00 56.47 83 PRO A N 1
ATOM 641 C CA . PRO A 1 83 ? -16.503 -1.812 10.248 1.00 56.47 83 PRO A CA 1
ATOM 642 C C . PRO A 1 83 ? -16.873 -2.189 11.688 1.00 56.47 83 PRO A C 1
ATOM 644 O O . PRO A 1 83 ? -16.681 -3.367 12.071 1.00 56.47 83 PRO A O 1
#

pLDDT: mean 78.97, std 18.45, range [39.25, 97.56]

Sequence (83 aa):
MRKKISVAGPVEGFTFPCRAVQDTTWVADPANPTMPQTGLIRQGETIWLQTEPFGSGPAWQLARLANQTLCFVQPHQFVPIVP

Organism: NCBI:txid662367